Protein AF-A0A8T5H728-F1 (afdb_monomer_lite)

Secondary structure (DSSP, 8-state):
---------TT-EEEEEE-SSS-HHHHHHHHHHHH-BTTB--HHHHTT-EEEETTEEEE-GGGHHHHHHHHHHTT-EEEEE-EE--SS--EEEEEE--TTS-HHHHHHHHHHHHEETTEEPSS-GGGEEETTEEEEEGGGHHHHHHHHHHTT--EEEEEEEEP-

pLDDT: mean 90.15, std 12.8, range [28.64, 98.31]

Foldseek 3Di:
DPPPPPPALAQWKKKFKDPPPPDPVVVVVLVCQQQNDPPGGHLCVVQVWDCQDPRIITGHPVCVVVVVVSCVVSVIDIDIWDWHDDPDFFKKKKFKDPPPDDPVLVVVVCCQADNDDPGGHPDDPQQDSDPGIGIGTPVCVVVVCVVCVVSVIDMDMHGIHTDD

Sequence (164 aa):
MGGRLNKSIKNRQIYVYSSSHLTPTERVKFFYALKGRNGKPGILDTTQSVFFAKSVLSVLPAQFEEIEQFLKEWNCKFYIKKIKSSNKPTHALIRYSTTHMNSTERVKFVYAVHGRGSSEGFLRDKEILAKTALFVSIKKLAEIKKFFGSWNCELLIEEVEASE

Structure (mmCIF, N/CA/C/O backbone):
data_AF-A0A8T5H728-F1
#
_entry.id   AF-A0A8T5H728-F1
#
loop_
_atom_site.group_PDB
_atom_site.id
_atom_site.type_symbol
_atom_site.label_atom_id
_atom_site.label_alt_id
_atom_site.label_comp_id
_atom_site.label_asym_id
_atom_site.label_entity_id
_atom_site.label_seq_id
_atom_site.pdbx_PDB_ins_code
_atom_site.Cartn_x
_atom_site.Cartn_y
_atom_site.Cartn_z
_atom_site.occupancy
_atom_site.B_iso_or_equiv
_atom_site.auth_seq_id
_atom_site.auth_comp_id
_atom_site.auth_asym_id
_atom_site.auth_atom_id
_atom_site.pdbx_PDB_model_num
ATOM 1 N N . MET A 1 1 ? 8.422 -12.661 18.923 1.00 28.64 1 MET A N 1
ATOM 2 C CA . MET A 1 1 ? 7.365 -13.613 18.519 1.00 28.64 1 MET A CA 1
ATOM 3 C C . MET A 1 1 ? 6.537 -12.976 17.412 1.00 28.64 1 MET A C 1
ATOM 5 O O . MET A 1 1 ? 5.669 -12.157 17.677 1.00 28.64 1 MET A O 1
ATOM 9 N N . GLY A 1 2 ? 6.910 -13.238 16.158 1.00 31.72 2 GLY A N 1
ATOM 10 C CA . GLY A 1 2 ? 6.323 -12.618 14.970 1.00 31.72 2 GLY A CA 1
ATOM 11 C C . GLY A 1 2 ? 5.113 -13.393 14.469 1.00 31.72 2 GLY A C 1
ATOM 12 O O . GLY A 1 2 ? 5.172 -13.995 13.405 1.00 31.72 2 GLY A O 1
ATOM 13 N N . GLY A 1 3 ? 4.019 -13.376 15.227 1.00 32.75 3 GLY A N 1
ATOM 14 C CA . GLY A 1 3 ? 2.728 -13.872 14.759 1.00 32.75 3 GLY A CA 1
ATOM 15 C C . GLY A 1 3 ? 2.088 -12.870 13.802 1.00 32.75 3 GLY A C 1
ATOM 16 O O . GLY A 1 3 ? 1.099 -12.231 14.148 1.00 32.75 3 GLY A O 1
ATOM 17 N N . ARG A 1 4 ? 2.649 -12.677 12.601 1.00 39.84 4 ARG A N 1
ATOM 18 C CA . ARG A 1 4 ? 1.896 -12.016 11.528 1.00 39.84 4 ARG A CA 1
ATOM 19 C C . ARG A 1 4 ? 0.891 -13.032 11.019 1.00 39.84 4 ARG A C 1
ATOM 21 O O . ARG A 1 4 ? 1.190 -13.793 10.107 1.00 39.84 4 ARG A O 1
ATOM 28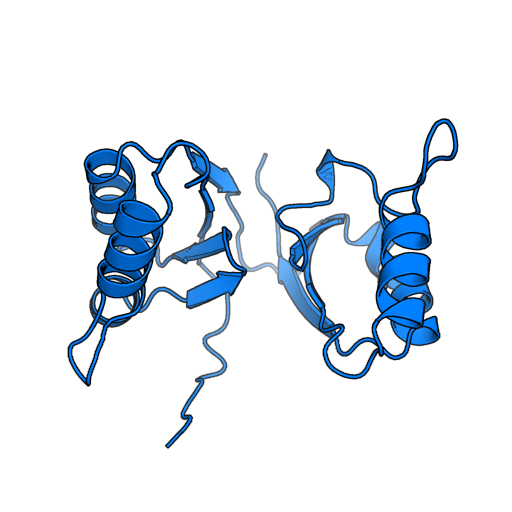 N N . LEU A 1 5 ? -0.279 -13.053 11.658 1.00 39.72 5 LEU A N 1
ATOM 29 C CA . LEU A 1 5 ? -1.450 -13.706 11.101 1.00 39.72 5 LEU A CA 1
ATOM 30 C C . LEU A 1 5 ? -1.523 -13.356 9.610 1.00 39.72 5 LEU A C 1
ATOM 32 O O . LEU A 1 5 ? -1.510 -12.173 9.252 1.00 39.72 5 LEU A O 1
ATOM 36 N N . ASN A 1 6 ? -1.656 -14.384 8.773 1.00 42.25 6 ASN A N 1
ATOM 37 C CA . ASN A 1 6 ? -2.317 -14.304 7.476 1.00 42.25 6 ASN A CA 1
ATOM 38 C C . ASN A 1 6 ? -3.757 -13.809 7.713 1.00 42.25 6 ASN A C 1
ATOM 40 O O . ASN A 1 6 ? -4.720 -14.569 7.641 1.00 42.25 6 ASN A O 1
ATOM 44 N N . LYS A 1 7 ? -3.919 -12.539 8.105 1.00 55.41 7 LYS A N 1
ATOM 45 C CA . LYS A 1 7 ? -5.221 -11.887 8.190 1.00 55.41 7 LYS A CA 1
ATOM 46 C C . LYS A 1 7 ? -5.638 -11.672 6.751 1.00 55.41 7 LYS A C 1
ATOM 48 O O . LYS A 1 7 ? -5.164 -10.744 6.102 1.00 55.41 7 LYS A O 1
ATOM 53 N N . SER A 1 8 ? -6.480 -12.581 6.273 1.00 59.84 8 SER A N 1
ATOM 54 C CA . SER A 1 8 ? -7.101 -12.476 4.964 1.00 59.84 8 SER A CA 1
ATOM 55 C C . SER A 1 8 ? -7.657 -11.064 4.775 1.00 59.84 8 SER A C 1
ATOM 57 O O . SER A 1 8 ? -8.304 -10.501 5.667 1.00 59.84 8 SER A O 1
ATOM 59 N N . ILE A 1 9 ? -7.375 -10.493 3.608 1.00 67.00 9 ILE A N 1
ATOM 60 C CA . ILE A 1 9 ? -7.856 -9.166 3.212 1.00 67.00 9 ILE A CA 1
ATOM 61 C C . ILE A 1 9 ? -9.335 -9.232 2.779 1.00 67.00 9 ILE A C 1
ATOM 63 O O . ILE A 1 9 ? -9.952 -8.215 2.463 1.00 67.00 9 ILE A O 1
ATOM 67 N N . LYS A 1 10 ? -9.931 -10.435 2.791 1.00 66.69 10 LYS A N 1
ATOM 68 C CA . LYS A 1 10 ? -11.345 -10.661 2.496 1.00 66.69 10 LYS A CA 1
ATOM 69 C C . LYS A 1 10 ? -12.220 -9.793 3.399 1.00 66.69 10 LYS A C 1
ATOM 71 O O . LYS A 1 10 ? -12.041 -9.752 4.614 1.00 66.69 10 LYS A O 1
ATOM 76 N N . ASN A 1 11 ? -13.180 -9.115 2.773 1.00 76.81 11 ASN A N 1
ATOM 77 C CA . ASN A 1 11 ? -14.144 -8.219 3.416 1.00 76.81 11 ASN A CA 1
ATOM 78 C C . ASN A 1 11 ? -13.512 -7.030 4.152 1.00 76.81 11 ASN A C 1
ATOM 80 O O . ASN A 1 11 ? -14.072 -6.554 5.133 1.00 76.81 11 ASN A O 1
ATOM 84 N N . ARG A 1 12 ? -12.362 -6.538 3.687 1.00 86.94 12 ARG A N 1
ATOM 85 C CA . ARG A 1 12 ? -11.738 -5.304 4.179 1.00 86.94 12 ARG A CA 1
ATOM 86 C C . ARG A 1 12 ? -11.768 -4.226 3.107 1.00 86.94 12 ARG A C 1
ATOM 88 O O . ARG A 1 12 ? -11.802 -4.547 1.930 1.00 86.94 12 ARG A O 1
ATOM 95 N N . GLN A 1 13 ? -11.699 -2.958 3.491 1.00 91.75 13 GLN A N 1
ATOM 96 C CA . GLN A 1 13 ? -11.442 -1.868 2.545 1.00 91.75 13 GLN A CA 1
ATOM 97 C C . GLN A 1 13 ? -9.981 -1.443 2.597 1.00 91.75 13 GLN A C 1
ATOM 99 O O . GLN A 1 13 ? -9.314 -1.587 3.626 1.00 91.75 13 GLN A O 1
ATOM 104 N N . ILE A 1 14 ? -9.484 -0.930 1.473 1.00 94.31 14 ILE A N 1
ATOM 105 C CA . ILE A 1 14 ? -8.109 -0.457 1.366 1.00 94.31 14 ILE A CA 1
ATOM 106 C C . ILE A 1 14 ? -8.098 1.060 1.484 1.00 94.31 14 ILE A C 1
ATOM 108 O O . ILE A 1 14 ? -8.618 1.763 0.620 1.00 94.31 14 ILE A O 1
ATOM 112 N N . TYR A 1 15 ? -7.479 1.552 2.549 1.00 96.25 15 TYR A N 1
ATOM 113 C CA . TYR A 1 15 ? -7.252 2.972 2.771 1.00 96.25 15 TYR A CA 1
ATOM 114 C C . TYR A 1 15 ? -5.864 3.328 2.270 1.00 96.25 15 TYR A C 1
ATOM 116 O O . TYR A 1 15 ? -4.875 2.717 2.685 1.00 96.25 15 TYR A O 1
ATOM 124 N N . VAL A 1 16 ? -5.785 4.334 1.407 1.00 96.56 16 VAL A N 1
ATOM 125 C CA . VAL A 1 16 ? -4.517 4.896 0.949 1.00 96.56 16 VAL A CA 1
ATOM 126 C C . VAL A 1 16 ? -4.407 6.309 1.484 1.00 96.56 16 VAL A C 1
ATOM 128 O O . VAL A 1 16 ? -5.220 7.163 1.141 1.00 96.56 16 VAL A O 1
ATOM 131 N N . TYR A 1 17 ? -3.417 6.548 2.339 1.00 97.44 17 TYR A N 1
ATOM 132 C CA . TYR A 1 17 ? -3.245 7.815 3.046 1.00 97.44 17 TYR A CA 1
ATOM 133 C C . TYR A 1 17 ? -1.897 8.468 2.736 1.00 97.44 17 TYR A C 1
ATOM 135 O O . TYR A 1 17 ? -0.917 7.795 2.422 1.00 97.44 17 TYR A O 1
ATOM 143 N N . SER A 1 18 ? -1.817 9.788 2.882 1.00 96.19 18 SER A N 1
ATOM 144 C CA . SER A 1 18 ? -0.560 10.530 2.818 1.00 96.19 18 SER A CA 1
ATOM 145 C C . SER A 1 18 ? -0.212 11.150 4.166 1.00 96.19 18 SER A C 1
ATOM 147 O O . SER A 1 18 ? -1.029 11.832 4.776 1.00 96.19 18 SER A O 1
ATOM 149 N N . SER A 1 19 ? 1.037 10.947 4.586 1.00 95.56 19 SER A N 1
ATOM 150 C CA . SER A 1 19 ? 1.680 11.626 5.719 1.00 95.56 19 SER A CA 1
ATOM 151 C C . SER A 1 19 ? 2.868 12.489 5.269 1.00 95.56 19 SER A C 1
ATOM 153 O O . SER A 1 19 ? 3.830 12.710 6.015 1.00 95.56 19 SER A O 1
ATOM 155 N N . SER A 1 20 ? 2.850 12.930 4.005 1.00 94.12 20 SER A N 1
ATOM 156 C CA . SER A 1 20 ? 3.914 13.749 3.417 1.00 94.12 20 SER A CA 1
ATOM 157 C C . SER A 1 20 ? 3.975 15.154 4.013 1.00 94.12 20 SER A C 1
ATOM 159 O O . SER A 1 20 ? 5.068 15.702 4.096 1.00 94.12 20 SER A O 1
ATOM 161 N N . HIS A 1 21 ? 2.836 15.702 4.454 1.00 96.31 21 HIS A N 1
ATOM 162 C CA . HIS A 1 21 ? 2.742 17.022 5.091 1.00 96.31 21 HIS A CA 1
ATOM 163 C C . HIS A 1 21 ? 3.322 17.049 6.507 1.00 96.31 21 HIS A C 1
ATOM 165 O O . HIS A 1 21 ? 3.749 18.103 6.958 1.00 96.31 21 HIS A O 1
ATOM 171 N N . LEU A 1 22 ? 3.366 15.903 7.195 1.00 96.75 22 LEU A N 1
ATOM 172 C CA . LEU A 1 22 ? 3.946 15.802 8.534 1.00 96.75 22 LEU A CA 1
ATOM 173 C C . LEU A 1 22 ? 5.462 16.017 8.492 1.00 96.75 22 LEU A C 1
ATOM 175 O O . LEU A 1 22 ? 6.161 15.428 7.655 1.00 96.75 22 LEU A O 1
ATOM 179 N N . THR A 1 23 ? 5.982 16.773 9.457 1.00 97.31 23 THR A N 1
ATOM 180 C CA . THR A 1 23 ? 7.427 16.905 9.691 1.00 97.31 23 THR A CA 1
ATOM 181 C C . THR A 1 23 ? 8.057 15.544 10.025 1.00 97.31 23 THR A C 1
ATOM 183 O O . THR A 1 23 ? 7.355 14.605 10.416 1.00 97.31 23 THR A O 1
ATOM 186 N N . PRO A 1 24 ? 9.392 15.382 9.918 1.00 97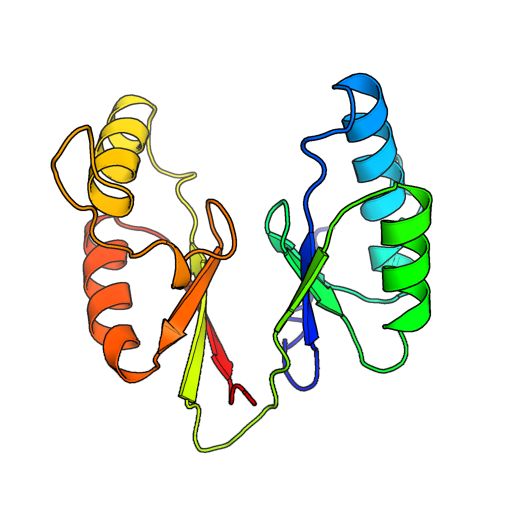.00 24 PRO A N 1
ATOM 187 C CA . PRO A 1 24 ? 10.052 14.126 10.280 1.00 97.00 24 PRO A CA 1
ATOM 188 C C . PRO A 1 24 ? 9.700 13.637 11.693 1.00 97.00 24 PRO A C 1
ATOM 190 O O . PRO A 1 24 ? 9.389 12.460 11.877 1.00 97.00 24 PRO A O 1
ATOM 193 N N . THR A 1 25 ? 9.673 14.545 12.671 1.00 97.19 25 THR A N 1
ATOM 194 C CA . THR A 1 25 ? 9.344 14.236 14.069 1.00 97.19 25 THR A CA 1
ATOM 195 C C . THR A 1 25 ? 7.881 13.829 14.238 1.00 97.19 25 THR A C 1
ATOM 197 O O . THR A 1 25 ? 7.592 12.828 14.896 1.00 97.19 25 THR A O 1
ATOM 200 N N . GLU A 1 26 ? 6.945 14.556 13.627 1.00 97.75 26 GLU A N 1
ATOM 201 C CA . GLU A 1 26 ? 5.520 14.202 13.666 1.00 97.75 26 GLU A CA 1
ATOM 202 C C . GLU A 1 26 ? 5.256 12.877 12.971 1.00 97.75 26 GLU A C 1
ATOM 204 O O . GLU A 1 26 ? 4.515 12.053 13.489 1.00 97.75 26 GLU A O 1
ATOM 209 N N . ARG A 1 27 ? 5.917 12.619 11.842 1.00 96.69 27 ARG A N 1
ATOM 210 C CA . ARG A 1 27 ? 5.784 11.359 11.116 1.00 96.69 27 ARG A CA 1
ATOM 211 C C . ARG A 1 27 ? 6.233 10.171 11.965 1.00 96.69 27 ARG A C 1
ATOM 213 O O . ARG A 1 27 ? 5.604 9.117 11.915 1.00 96.69 27 ARG A O 1
ATOM 220 N N . VAL A 1 28 ? 7.292 10.328 12.760 1.00 95.88 28 VAL A N 1
ATOM 221 C CA . VAL A 1 28 ? 7.711 9.307 13.732 1.00 95.88 28 VAL A CA 1
ATOM 222 C C . VAL A 1 28 ? 6.617 9.078 14.779 1.00 95.88 28 VAL A C 1
ATOM 224 O O . VAL A 1 28 ? 6.230 7.932 15.004 1.00 95.88 28 VAL A O 1
ATOM 227 N N . LYS A 1 29 ? 6.065 10.149 15.367 1.00 97.38 29 LYS A N 1
ATOM 228 C CA . LYS A 1 29 ? 4.964 10.052 16.342 1.00 97.38 29 LYS A CA 1
ATOM 229 C C . LYS A 1 29 ? 3.709 9.411 15.737 1.00 97.38 29 LYS A C 1
ATOM 231 O O . LYS A 1 29 ? 3.128 8.530 16.361 1.00 97.38 29 LYS A O 1
ATOM 236 N N . PHE A 1 30 ? 3.360 9.775 14.507 1.00 97.81 30 PHE A N 1
ATOM 237 C CA . PHE A 1 30 ? 2.267 9.185 13.741 1.00 97.81 30 PHE A CA 1
ATOM 238 C C . PHE A 1 30 ? 2.447 7.674 13.604 1.00 97.81 30 PHE A C 1
ATOM 240 O O . PHE A 1 30 ? 1.534 6.914 13.904 1.00 97.81 30 PHE A O 1
ATOM 247 N N . PHE A 1 31 ? 3.636 7.205 13.206 1.00 96.50 31 PHE A N 1
ATOM 248 C CA . PHE A 1 31 ? 3.873 5.766 13.069 1.00 96.50 31 PHE A CA 1
ATOM 249 C C . PHE A 1 31 ? 3.874 5.024 14.408 1.00 96.50 31 PHE A C 1
ATOM 251 O O . PHE A 1 31 ? 3.501 3.852 14.423 1.00 96.50 31 PHE A O 1
ATOM 258 N N . TYR A 1 32 ? 4.235 5.682 15.513 1.00 96.69 32 TYR A N 1
ATOM 259 C CA . TYR A 1 32 ? 4.066 5.117 16.854 1.00 96.69 32 TYR A CA 1
ATOM 260 C C . TYR A 1 32 ? 2.597 5.007 17.258 1.00 96.69 32 TYR A C 1
ATOM 262 O O . TYR A 1 32 ? 2.207 3.975 17.787 1.00 96.69 32 TYR A O 1
ATOM 270 N N . ALA A 1 33 ? 1.777 6.019 16.977 1.00 97.38 33 ALA A N 1
ATOM 271 C CA . ALA A 1 33 ? 0.339 5.950 17.232 1.00 97.38 33 ALA A CA 1
ATOM 272 C C . ALA A 1 33 ? -0.347 4.909 16.325 1.00 97.38 33 ALA A C 1
ATOM 274 O O . ALA A 1 33 ? -1.226 4.171 16.761 1.00 97.38 33 ALA A O 1
ATOM 275 N N . LEU A 1 34 ? 0.117 4.788 15.078 1.00 97.19 34 LEU A N 1
ATOM 276 C CA . LEU A 1 34 ? -0.417 3.848 14.101 1.00 97.19 34 LEU A CA 1
ATOM 277 C C . LEU A 1 34 ? -0.100 2.388 14.468 1.00 97.19 34 LEU A C 1
ATOM 279 O O . LEU A 1 34 ? -0.990 1.546 14.503 1.00 97.19 34 LEU A O 1
ATOM 283 N N . LYS A 1 35 ? 1.180 2.074 14.706 1.00 95.69 35 LYS A N 1
ATOM 284 C CA . LYS A 1 35 ? 1.680 0.691 14.848 1.00 95.69 35 LYS A CA 1
ATOM 285 C C . LYS A 1 35 ? 1.985 0.266 16.281 1.00 95.69 35 LYS A C 1
ATOM 287 O O . LYS A 1 35 ? 2.395 -0.870 16.487 1.00 95.69 35 LYS A O 1
ATOM 292 N N . GLY A 1 36 ? 1.897 1.189 17.227 1.00 94.44 36 GLY A N 1
ATOM 293 C CA . GLY A 1 36 ? 2.370 0.978 18.583 1.00 94.44 36 GLY A CA 1
ATOM 294 C C . GLY A 1 36 ? 3.864 1.257 18.742 1.00 94.44 36 GLY A C 1
ATOM 295 O O . GLY A 1 36 ? 4.619 1.468 17.783 1.00 94.44 36 GLY A O 1
ATOM 296 N N . ARG A 1 37 ? 4.305 1.278 20.001 1.00 94.62 37 ARG A N 1
ATOM 297 C CA . ARG A 1 37 ? 5.707 1.484 20.392 1.00 94.62 37 ARG A CA 1
ATOM 298 C C . ARG A 1 37 ? 5.974 0.831 21.742 1.00 94.62 37 ARG A C 1
ATOM 300 O O . ARG A 1 37 ? 5.187 0.992 22.668 1.00 94.62 37 ARG A O 1
ATOM 307 N N . ASN A 1 38 ? 7.126 0.171 21.880 1.00 90.44 38 ASN A N 1
ATOM 308 C CA . ASN A 1 38 ? 7.604 -0.396 23.150 1.00 90.44 38 ASN A CA 1
ATOM 309 C C . ASN A 1 38 ? 6.555 -1.294 23.841 1.00 90.44 38 ASN A C 1
ATOM 311 O O . ASN A 1 38 ? 6.293 -1.144 25.029 1.00 90.44 38 ASN A O 1
ATOM 315 N N . GLY A 1 39 ? 5.906 -2.178 23.076 1.00 87.31 39 GLY A N 1
ATOM 316 C CA . GLY A 1 39 ? 4.880 -3.092 23.591 1.00 87.31 39 GLY A CA 1
ATOM 317 C C . GLY A 1 39 ? 3.504 -2.463 23.834 1.00 87.31 39 GLY A C 1
ATOM 318 O O . GLY A 1 39 ? 2.565 -3.193 24.128 1.00 87.31 39 GLY A O 1
ATOM 319 N N . LYS A 1 40 ? 3.350 -1.140 23.676 1.00 92.75 40 LYS A N 1
ATOM 320 C CA . LYS A 1 40 ? 2.034 -0.492 23.695 1.00 92.75 40 LYS A CA 1
ATOM 321 C C . LYS A 1 40 ? 1.354 -0.644 22.330 1.00 92.75 40 LYS A C 1
ATOM 323 O O . LYS A 1 40 ? 2.029 -0.376 21.329 1.00 92.75 40 LYS A O 1
ATOM 328 N N . PRO A 1 41 ? 0.066 -1.036 22.287 1.00 94.00 41 PRO A N 1
ATOM 329 C CA . PRO A 1 41 ? -0.665 -1.204 21.037 1.00 94.00 41 PRO A CA 1
ATOM 330 C C . PRO A 1 41 ? -0.838 0.136 20.320 1.00 94.00 41 PRO A C 1
ATOM 332 O O . PRO A 1 41 ? -0.971 1.182 20.959 1.00 94.00 41 PRO A O 1
ATOM 335 N N . GLY A 1 42 ? -0.817 0.100 18.990 1.00 96.00 42 GLY A N 1
ATOM 336 C CA . GLY A 1 42 ? -1.272 1.212 18.154 1.00 96.00 42 GLY A CA 1
ATOM 337 C C . GLY A 1 42 ? -2.717 1.025 17.711 1.00 96.00 42 GLY A C 1
ATOM 338 O O . GLY A 1 42 ? -3.319 -0.022 17.955 1.00 96.00 42 GLY A O 1
ATOM 339 N N . ILE A 1 43 ? -3.251 1.998 16.973 1.00 97.06 43 ILE A N 1
ATOM 340 C CA . ILE A 1 43 ? -4.620 1.900 16.447 1.00 97.06 43 ILE A CA 1
ATOM 341 C C . ILE A 1 43 ? -4.819 0.690 15.523 1.00 97.06 43 ILE A C 1
ATOM 343 O O . ILE A 1 43 ? -5.907 0.130 15.433 1.00 97.06 43 ILE A O 1
ATOM 347 N N . LEU A 1 44 ? -3.771 0.231 14.830 1.00 95.38 44 LEU A N 1
ATOM 348 C CA . LEU A 1 44 ? -3.882 -0.969 13.998 1.00 95.38 44 LEU A CA 1
ATOM 349 C C . LEU A 1 44 ? -4.089 -2.240 14.827 1.00 95.38 44 LEU A C 1
ATOM 351 O O . LEU A 1 44 ? -4.738 -3.171 14.352 1.00 95.38 44 LEU A O 1
ATOM 355 N N . ASP A 1 45 ? -3.572 -2.274 16.055 1.00 92.94 45 ASP A N 1
ATOM 356 C CA . ASP A 1 45 ? -3.783 -3.396 16.962 1.00 92.94 45 ASP A CA 1
ATOM 357 C C . ASP A 1 45 ? -5.205 -3.361 17.535 1.00 92.94 45 ASP A C 1
ATOM 359 O O . ASP A 1 45 ? -5.887 -4.387 17.502 1.00 92.94 45 ASP A O 1
ATOM 363 N N . THR A 1 46 ? -5.680 -2.187 17.977 1.00 93.12 46 THR A N 1
ATOM 364 C CA . THR A 1 46 ? -7.029 -2.012 18.555 1.00 93.12 46 THR A CA 1
ATOM 365 C C . THR A 1 46 ? -8.128 -2.304 17.535 1.00 93.12 46 THR A C 1
ATOM 367 O O . THR A 1 46 ? -9.041 -3.078 17.810 1.00 93.12 46 THR A O 1
ATOM 370 N N . THR A 1 47 ? -7.977 -1.793 16.314 1.00 94.06 47 THR A N 1
ATOM 371 C CA . THR A 1 47 ? -8.934 -1.991 15.210 1.00 94.06 47 THR A CA 1
ATOM 372 C C . THR A 1 47 ? -8.729 -3.307 14.453 1.00 94.06 47 THR A C 1
ATOM 374 O O . THR A 1 47 ? -9.425 -3.602 13.480 1.00 94.06 47 THR A O 1
ATOM 377 N N . GLN A 1 48 ? -7.722 -4.105 14.824 1.00 92.38 48 GLN A N 1
ATOM 378 C CA . GLN A 1 48 ? -7.307 -5.305 14.088 1.00 92.38 48 GLN A CA 1
ATOM 379 C C . GLN A 1 48 ? -7.055 -5.064 12.582 1.00 92.38 48 GLN A C 1
ATOM 381 O O . GLN A 1 48 ? -7.188 -5.984 11.754 1.00 92.38 48 GLN A O 1
ATOM 386 N N . SER A 1 49 ? -6.690 -3.837 12.220 1.00 93.00 49 SER A N 1
ATOM 387 C CA . SER A 1 49 ? -6.366 -3.418 10.860 1.00 93.00 49 SER A CA 1
ATOM 388 C C . SER A 1 49 ? -4.972 -3.894 10.455 1.00 93.00 49 SER A C 1
ATOM 390 O O . SER A 1 49 ? -4.085 -4.109 11.279 1.00 93.00 49 SER A O 1
ATOM 392 N N . VAL A 1 50 ? -4.760 -4.095 9.157 1.00 91.38 50 VAL A N 1
ATOM 393 C CA . VAL A 1 50 ? -3.493 -4.614 8.629 1.00 91.38 50 VAL A CA 1
ATOM 394 C C . VAL A 1 50 ? -2.690 -3.482 8.006 1.00 91.38 50 VAL A C 1
ATOM 396 O O . VAL A 1 50 ? -3.158 -2.788 7.103 1.00 91.38 50 VAL A O 1
ATOM 399 N N . PHE A 1 51 ? -1.440 -3.337 8.449 1.00 92.62 51 PHE A N 1
ATOM 400 C CA . PHE A 1 51 ? -0.457 -2.482 7.791 1.00 92.62 51 PHE A CA 1
ATOM 401 C C . PHE A 1 51 ? 0.032 -3.144 6.495 1.00 92.62 51 PHE A C 1
ATOM 403 O O . PHE A 1 51 ? 0.999 -3.912 6.505 1.00 92.62 51 PHE A O 1
ATOM 410 N N . PHE A 1 52 ? -0.653 -2.878 5.383 1.00 91.19 52 PHE A N 1
ATOM 411 C CA . PHE A 1 52 ? -0.360 -3.518 4.101 1.00 91.19 52 PHE A CA 1
ATOM 412 C C . PHE A 1 52 ? 0.943 -2.980 3.493 1.00 91.19 52 PHE A C 1
ATOM 414 O O . PHE A 1 52 ? 1.847 -3.747 3.153 1.00 91.19 52 PHE A O 1
ATOM 421 N N . ALA A 1 53 ? 1.081 -1.654 3.435 1.00 92.06 53 ALA A N 1
ATOM 422 C CA . ALA A 1 53 ? 2.300 -0.957 3.030 1.00 92.06 53 ALA A CA 1
ATOM 423 C C . ALA A 1 53 ? 2.409 0.407 3.727 1.00 92.06 53 ALA A C 1
ATOM 425 O O . ALA A 1 53 ? 1.528 0.794 4.489 1.00 92.06 53 ALA A O 1
ATOM 426 N N . LYS A 1 54 ? 3.498 1.152 3.472 1.00 91.06 54 LYS A N 1
ATOM 427 C CA . LYS A 1 54 ? 3.823 2.390 4.209 1.00 91.06 54 LYS A CA 1
ATOM 428 C C . LYS A 1 54 ? 2.676 3.408 4.289 1.00 91.06 54 LYS A C 1
ATOM 430 O O . LYS A 1 54 ? 2.601 4.115 5.285 1.00 91.06 54 LYS A O 1
ATOM 435 N N . SER A 1 55 ? 1.854 3.481 3.250 1.00 94.88 55 SER A N 1
ATOM 436 C CA . SER A 1 55 ? 0.720 4.396 3.083 1.00 94.88 55 SER A CA 1
ATOM 437 C C . SER A 1 55 ? -0.589 3.656 2.792 1.00 94.88 55 SER A C 1
ATOM 439 O O . SER A 1 55 ? -1.533 4.260 2.296 1.00 94.88 55 SER A O 1
ATOM 441 N N . VAL A 1 56 ? -0.640 2.342 3.038 1.00 96.00 56 VAL A N 1
ATOM 442 C CA . VAL A 1 56 ? -1.779 1.493 2.666 1.00 96.00 56 VAL A CA 1
ATOM 443 C C . VAL A 1 56 ? -2.198 0.653 3.860 1.00 96.00 56 VAL A C 1
ATOM 445 O O . VAL A 1 56 ? -1.406 -0.147 4.369 1.00 96.00 56 VAL A O 1
ATOM 448 N N . LEU A 1 57 ? -3.445 0.820 4.285 1.00 95.69 57 LEU A N 1
ATOM 449 C CA . LEU A 1 57 ? -4.065 0.061 5.365 1.00 95.69 57 LEU A CA 1
ATOM 450 C C . LEU A 1 57 ? -5.170 -0.823 4.800 1.00 95.69 57 LEU A C 1
ATOM 452 O O . LEU A 1 57 ? -5.852 -0.443 3.852 1.00 95.69 57 LEU A O 1
ATOM 456 N N . SER A 1 58 ? -5.366 -1.985 5.412 1.00 93.31 58 SER A N 1
ATOM 457 C CA . SER A 1 58 ? -6.523 -2.832 5.155 1.00 93.31 58 SER A CA 1
ATOM 458 C C . SER A 1 58 ? -7.379 -2.948 6.412 1.00 93.31 58 SER A C 1
ATOM 460 O O . SER A 1 58 ? -6.956 -3.507 7.431 1.00 93.31 58 SER A O 1
ATOM 462 N N . VAL A 1 59 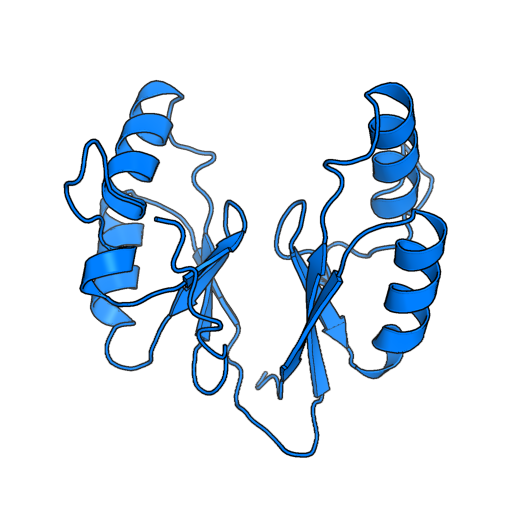? -8.585 -2.397 6.330 1.00 93.69 59 VAL A N 1
ATOM 463 C CA . VAL A 1 59 ? -9.430 -2.066 7.481 1.00 93.69 59 VAL A CA 1
ATOM 464 C C . VAL A 1 59 ? -10.709 -2.894 7.448 1.00 93.69 59 VAL A C 1
ATOM 466 O O . VAL A 1 59 ? -11.276 -3.121 6.379 1.00 93.69 59 VAL A O 1
ATOM 469 N N . LEU A 1 60 ? -11.154 -3.368 8.611 1.00 91.38 60 LEU A N 1
ATOM 470 C CA . LEU A 1 60 ? -12.432 -4.070 8.747 1.00 91.38 60 LEU A CA 1
ATOM 471 C C . LEU A 1 60 ? -13.613 -3.086 8.687 1.00 91.38 60 LEU A C 1
ATOM 473 O O . LEU A 1 60 ? -13.490 -1.988 9.221 1.00 91.38 60 LEU A O 1
ATOM 477 N N . PRO A 1 61 ? -14.781 -3.488 8.151 1.00 90.56 61 PRO A N 1
ATOM 478 C CA . PRO A 1 61 ? -15.964 -2.634 8.083 1.00 90.56 61 PRO A CA 1
ATOM 479 C C . PRO A 1 61 ? -16.406 -2.020 9.400 1.00 90.56 61 PRO A C 1
ATOM 481 O O . PRO A 1 61 ? -16.724 -0.839 9.446 1.00 90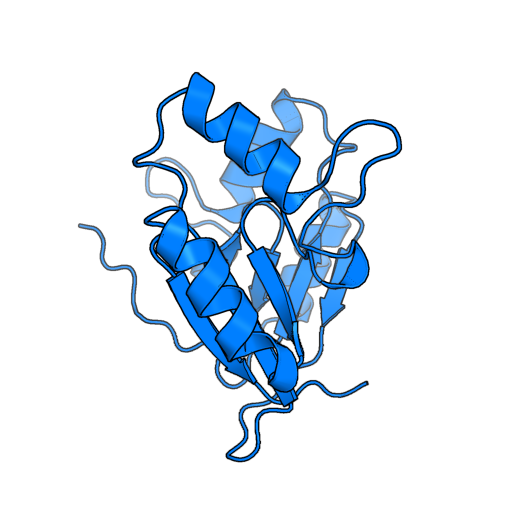.56 61 PRO A O 1
ATOM 484 N N . ALA A 1 62 ? -16.335 -2.791 10.482 1.00 92.00 62 ALA A N 1
ATOM 485 C CA . ALA A 1 62 ? -16.677 -2.316 11.819 1.00 92.00 62 ALA A CA 1
ATOM 486 C C . ALA A 1 62 ? -15.732 -1.222 12.358 1.00 92.00 62 ALA A C 1
ATOM 488 O O . ALA A 1 62 ? -15.982 -0.688 13.426 1.00 92.00 62 ALA A O 1
ATOM 489 N N . GLN A 1 63 ? -14.629 -0.934 11.661 1.00 95.56 63 GLN A N 1
ATOM 490 C CA . GLN A 1 63 ? -13.514 -0.118 12.149 1.00 95.56 63 GLN A CA 1
ATOM 491 C C . GLN A 1 63 ? -13.206 1.070 11.226 1.00 95.56 63 GLN A C 1
ATOM 493 O O . GLN A 1 63 ? -12.198 1.754 11.402 1.00 95.56 63 GLN A O 1
ATOM 498 N N . PHE A 1 64 ? -14.046 1.307 10.211 1.00 94.25 64 PHE A N 1
ATOM 499 C CA . PHE A 1 64 ? -13.864 2.408 9.264 1.00 94.25 64 PHE A CA 1
ATOM 500 C C . PHE A 1 64 ? -13.871 3.764 9.960 1.00 94.25 64 PHE A C 1
ATOM 502 O O . PHE A 1 64 ? -12.964 4.559 9.735 1.00 94.25 64 PHE A O 1
ATOM 509 N N . GLU A 1 65 ? -14.840 3.999 10.843 1.00 96.19 65 GLU A N 1
ATOM 510 C CA . GLU A 1 65 ? -14.976 5.270 11.554 1.00 96.19 65 GLU A CA 1
ATOM 511 C C . GLU A 1 65 ? -13.742 5.583 12.409 1.00 96.19 65 GLU A C 1
ATOM 513 O O . GLU A 1 65 ? -13.177 6.668 12.288 1.00 96.19 65 GLU A O 1
ATOM 518 N N . GLU A 1 66 ? -13.255 4.609 13.183 1.00 97.44 66 GLU A N 1
ATOM 519 C CA . GLU A 1 66 ? -12.092 4.790 14.059 1.00 97.44 66 GLU A CA 1
ATOM 520 C C . GLU A 1 66 ? -10.813 5.097 13.256 1.00 97.44 66 GLU A C 1
ATOM 522 O O . GLU A 1 66 ? -10.071 6.027 13.580 1.00 97.44 66 GLU A O 1
ATOM 527 N N . ILE A 1 67 ? -10.571 4.378 12.150 1.00 97.75 67 ILE A N 1
ATOM 528 C CA . ILE A 1 67 ? -9.418 4.649 11.276 1.00 97.75 67 ILE A CA 1
ATOM 529 C C . ILE A 1 67 ? -9.548 6.001 10.572 1.00 97.75 67 ILE A C 1
ATOM 531 O O . ILE A 1 67 ? -8.557 6.722 10.436 1.00 97.75 67 ILE A O 1
ATOM 535 N N . GLU A 1 68 ? -10.742 6.362 10.111 1.00 97.69 68 GLU A N 1
ATOM 536 C CA . GLU A 1 68 ? -10.964 7.656 9.477 1.00 97.69 68 GLU A CA 1
ATOM 537 C C . GLU A 1 68 ? -10.755 8.809 10.442 1.00 97.69 68 GLU A C 1
ATOM 539 O O . GLU A 1 68 ? -10.105 9.788 10.074 1.00 97.69 68 GLU A O 1
ATOM 544 N N . GLN A 1 69 ? -11.283 8.697 11.659 1.00 98.06 69 GLN A N 1
ATOM 545 C CA . GLN A 1 69 ? -11.090 9.694 12.697 1.00 98.06 69 GLN A CA 1
ATOM 546 C C . GLN A 1 69 ? -9.602 9.858 13.003 1.00 98.06 69 GLN A C 1
ATOM 548 O O . GLN A 1 69 ? -9.096 10.975 12.946 1.00 98.06 69 GLN A O 1
ATOM 553 N N . PHE A 1 70 ? -8.872 8.759 13.191 1.00 98.31 70 PHE A N 1
ATOM 554 C CA . PHE A 1 70 ? -7.425 8.805 13.382 1.00 98.31 70 PHE A CA 1
ATOM 555 C C . PHE A 1 70 ? -6.700 9.505 12.230 1.00 98.31 70 PHE A C 1
ATOM 557 O O . PHE A 1 70 ? -5.877 10.390 12.450 1.00 98.31 70 PHE A O 1
ATOM 564 N N . LEU A 1 71 ? -6.996 9.156 10.975 1.00 98.12 71 LEU A N 1
ATOM 565 C CA . LEU A 1 71 ? -6.351 9.810 9.834 1.00 98.12 71 LEU A CA 1
ATOM 566 C C . LEU A 1 71 ? -6.689 11.310 9.774 1.00 98.12 71 LEU A C 1
A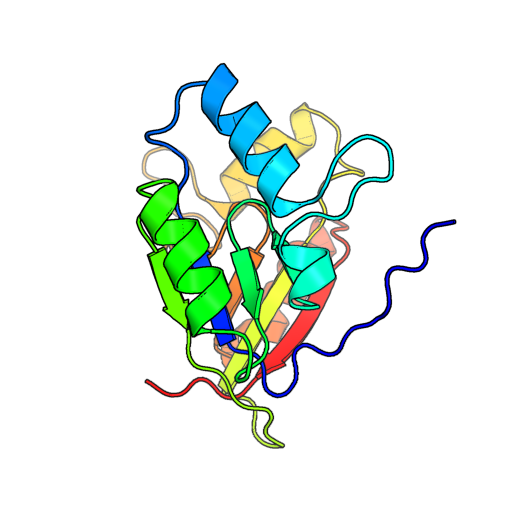TOM 568 O O . LEU A 1 71 ? -5.801 12.108 9.465 1.00 98.12 71 LEU A O 1
ATOM 572 N N . LYS A 1 72 ? -7.928 11.696 10.110 1.00 97.94 72 LYS A N 1
ATOM 573 C CA . LYS A 1 72 ? -8.380 13.096 10.178 1.00 97.94 72 LYS A CA 1
ATOM 574 C C . LYS A 1 72 ? -7.688 13.872 11.301 1.00 97.94 72 LYS A C 1
ATOM 576 O O . LYS A 1 72 ? -7.218 14.972 11.043 1.00 97.94 72 LYS A O 1
ATOM 581 N N . GLU A 1 73 ? -7.541 13.299 12.494 1.00 97.94 73 GLU A N 1
ATOM 582 C CA . GLU A 1 73 ? -6.832 13.917 13.630 1.00 97.94 73 GLU A CA 1
ATOM 583 C C . GLU A 1 73 ? -5.373 14.255 13.289 1.00 97.94 73 GLU A C 1
ATOM 585 O O . GLU A 1 73 ? -4.850 15.297 13.679 1.00 97.94 73 GLU A O 1
ATOM 590 N N . TRP A 1 74 ? -4.723 13.408 12.487 1.00 97.94 74 TRP A N 1
ATOM 591 C CA . TRP A 1 74 ? -3.370 13.648 11.976 1.00 97.94 74 TRP A CA 1
ATOM 592 C C . TRP A 1 74 ? -3.329 14.503 10.698 1.00 97.94 74 TRP A C 1
ATOM 594 O O . TRP A 1 74 ? -2.269 14.643 10.075 1.00 97.94 74 TRP A O 1
ATOM 604 N N . ASN A 1 75 ? -4.465 15.062 10.273 1.00 97.44 75 ASN A N 1
ATOM 605 C CA . ASN A 1 75 ? -4.636 15.817 9.030 1.00 97.44 75 ASN A CA 1
ATOM 606 C C . ASN A 1 75 ? -4.138 15.066 7.779 1.00 97.44 75 ASN A C 1
ATOM 608 O O . ASN A 1 75 ? -3.690 15.671 6.804 1.00 97.44 75 ASN A O 1
ATOM 612 N N . CYS A 1 76 ? -4.176 13.732 7.795 1.00 97.50 76 CYS A N 1
ATOM 613 C CA . CYS A 1 76 ? -3.780 12.917 6.654 1.00 97.50 76 CYS A CA 1
ATOM 614 C C . CYS A 1 76 ? -4.873 12.958 5.586 1.00 97.50 76 CYS A C 1
ATOM 616 O O . CYS A 1 76 ? -6.022 12.606 5.838 1.00 97.50 76 CYS A O 1
ATOM 618 N N . LYS A 1 77 ? -4.501 13.311 4.352 1.00 96.56 77 LYS A N 1
ATOM 619 C CA . LYS A 1 77 ? -5.373 13.092 3.191 1.00 96.56 77 LYS A CA 1
ATOM 620 C C . LYS A 1 77 ? -5.429 11.598 2.893 1.00 96.56 77 LYS A C 1
ATOM 622 O O . LYS A 1 77 ? -4.381 10.949 2.880 1.00 96.56 77 LYS A O 1
ATOM 627 N N . PHE A 1 78 ? -6.612 11.063 2.612 1.00 97.06 78 PHE A N 1
ATOM 628 C CA . PHE A 1 78 ? -6.771 9.663 2.232 1.00 97.06 78 PHE A CA 1
ATOM 629 C C . PHE A 1 78 ? -7.898 9.459 1.220 1.00 97.06 78 PHE A C 1
ATOM 631 O O . PHE A 1 78 ? -8.793 10.290 1.089 1.00 97.06 78 PHE A O 1
ATOM 638 N N . TYR A 1 79 ? -7.839 8.335 0.512 1.00 95.44 79 TYR A N 1
ATOM 639 C CA . TYR A 1 79 ? -8.933 7.812 -0.299 1.00 95.44 79 TYR A CA 1
ATOM 640 C C . TYR A 1 79 ? -9.125 6.320 -0.020 1.00 95.44 79 TYR A C 1
ATOM 642 O O . TYR A 1 79 ? -8.237 5.647 0.514 1.00 95.44 79 TYR A O 1
ATOM 650 N N . ILE A 1 80 ? -10.292 5.802 -0.397 1.00 94.38 80 ILE A N 1
ATOM 651 C CA . ILE A 1 80 ? -10.709 4.432 -0.104 1.00 94.38 80 ILE A CA 1
ATOM 652 C C . ILE A 1 80 ? -10.889 3.671 -1.417 1.00 94.38 80 ILE A C 1
ATOM 654 O O . ILE A 1 80 ? -11.565 4.140 -2.331 1.00 94.38 80 ILE A O 1
ATOM 658 N N . LYS A 1 81 ? -10.310 2.472 -1.508 1.00 91.75 81 LYS A N 1
ATOM 659 C CA . LYS A 1 81 ? -10.645 1.479 -2.533 1.00 91.75 81 LYS A CA 1
ATOM 660 C C . LYS A 1 81 ? -11.590 0.454 -1.917 1.00 91.75 81 LYS A C 1
ATOM 662 O O . LYS A 1 81 ? -11.195 -0.347 -1.062 1.00 91.75 81 LYS A O 1
ATOM 667 N N . LYS A 1 82 ? -12.848 0.503 -2.355 1.00 88.94 82 LYS A N 1
ATOM 668 C CA . LYS A 1 82 ? -13.878 -0.459 -1.968 1.00 88.94 82 LYS A CA 1
ATOM 669 C C . LYS A 1 82 ? -13.629 -1.770 -2.706 1.00 88.94 82 LYS A C 1
ATOM 671 O O . LYS A 1 82 ? -13.651 -1.815 -3.935 1.00 88.94 82 LYS A O 1
ATOM 676 N N . ILE A 1 83 ? -13.367 -2.822 -1.942 1.00 88.31 83 ILE A N 1
ATOM 677 C CA . ILE A 1 83 ? -13.141 -4.167 -2.463 1.00 88.31 83 ILE A CA 1
ATOM 678 C C . ILE A 1 83 ? -14.065 -5.156 -1.748 1.00 88.31 83 ILE A C 1
ATOM 680 O O . ILE A 1 83 ? -14.461 -4.939 -0.600 1.00 88.31 83 ILE A O 1
ATOM 684 N N . LYS A 1 84 ? -14.406 -6.245 -2.429 1.00 82.50 84 LYS A N 1
ATOM 685 C CA . LYS A 1 84 ? -15.194 -7.364 -1.911 1.00 82.50 84 LYS A CA 1
ATOM 686 C C . LYS A 1 84 ? -14.484 -8.677 -2.230 1.00 82.50 84 LYS A C 1
ATOM 688 O O . LYS A 1 84 ? -13.767 -8.786 -3.226 1.00 82.50 84 LYS A O 1
ATOM 693 N N . SER A 1 85 ? -14.681 -9.683 -1.379 1.00 74.94 85 SER A N 1
ATOM 694 C CA . SER A 1 85 ? -14.295 -11.049 -1.736 1.00 74.94 85 SER A CA 1
ATOM 695 C C . SER A 1 85 ? -15.271 -11.562 -2.787 1.00 74.94 85 SER A C 1
ATOM 697 O O . SER A 1 85 ? -16.480 -11.439 -2.608 1.00 74.94 85 SER A O 1
ATOM 699 N N . SER A 1 86 ? -14.752 -12.165 -3.850 1.00 77.94 86 SER A N 1
ATOM 700 C CA . SER A 1 86 ? -15.572 -12.721 -4.921 1.00 77.94 86 SER A CA 1
ATOM 701 C C . SER A 1 86 ? -14.898 -13.923 -5.548 1.00 77.94 86 SER A C 1
ATOM 703 O O . SER A 1 86 ? -13.673 -14.000 -5.594 1.00 77.94 86 SER A O 1
ATOM 705 N N . ASN A 1 87 ? -15.711 -14.832 -6.079 1.00 80.38 87 ASN A N 1
ATOM 706 C CA . ASN A 1 87 ? -15.233 -15.950 -6.891 1.00 80.38 87 ASN A CA 1
ATOM 707 C C . ASN A 1 87 ? -14.876 -15.506 -8.323 1.00 80.38 87 ASN A C 1
ATOM 709 O O . ASN A 1 87 ? -14.371 -16.305 -9.106 1.00 80.38 87 ASN A O 1
ATOM 713 N N . LYS A 1 88 ? -15.153 -14.243 -8.677 1.00 88.25 88 LYS A N 1
ATOM 714 C CA . LYS A 1 88 ? -14.811 -13.624 -9.962 1.00 88.25 88 LYS A CA 1
ATOM 715 C C . LYS A 1 88 ? -14.005 -12.343 -9.711 1.00 88.25 88 LYS A C 1
ATOM 717 O O . LYS A 1 88 ? -14.554 -11.247 -9.818 1.00 88.25 88 LYS A O 1
ATOM 722 N N . PRO A 1 89 ? -12.725 -12.453 -9.324 1.00 90.81 89 PRO A N 1
ATOM 723 C CA . PRO A 1 89 ? -11.911 -11.284 -9.025 1.00 90.81 89 PRO A CA 1
ATOM 724 C C . PRO A 1 89 ? -11.739 -10.407 -10.267 1.00 90.81 89 PRO A C 1
ATOM 726 O O . PRO A 1 89 ? -11.518 -10.900 -11.373 1.00 90.81 89 PRO A O 1
ATOM 729 N N . THR A 1 90 ? -11.819 -9.092 -10.082 1.00 93.69 90 THR A N 1
ATOM 730 C CA . THR A 1 90 ? -11.599 -8.108 -11.156 1.00 93.69 90 THR A CA 1
ATOM 731 C C . THR A 1 90 ? -10.224 -7.459 -11.051 1.00 93.69 90 THR A C 1
ATOM 733 O O . THR A 1 90 ? -9.682 -6.988 -12.056 1.00 93.69 90 THR A O 1
ATOM 736 N N . HIS A 1 91 ? -9.641 -7.465 -9.851 1.00 94.31 91 HIS A N 1
ATOM 737 C CA . HIS A 1 91 ? -8.367 -6.838 -9.530 1.00 94.31 91 HIS A CA 1
ATOM 738 C C . HIS A 1 91 ? -7.515 -7.728 -8.621 1.00 94.31 91 HIS A C 1
ATOM 740 O O . HIS A 1 91 ? -8.009 -8.638 -7.960 1.00 94.31 91 HIS A O 1
ATOM 746 N N . ALA A 1 92 ? -6.221 -7.435 -8.571 1.00 93.62 92 ALA A N 1
ATOM 747 C CA . ALA A 1 92 ? -5.295 -7.999 -7.607 1.00 93.62 92 ALA A CA 1
ATOM 748 C C . ALA A 1 92 ? -4.651 -6.873 -6.795 1.00 93.62 92 ALA A C 1
ATOM 750 O O . ALA A 1 92 ? -4.119 -5.906 -7.352 1.00 93.62 92 ALA A O 1
ATOM 751 N N . LEU A 1 93 ? -4.684 -7.024 -5.474 1.00 93.50 93 LEU A N 1
ATOM 752 C CA . LEU A 1 93 ? -3.883 -6.245 -4.548 1.00 93.50 93 LEU A CA 1
ATOM 753 C C . LEU A 1 93 ? -2.555 -6.979 -4.350 1.00 93.50 93 LEU A C 1
ATOM 755 O O . LEU A 1 93 ? -2.531 -8.134 -3.927 1.00 93.50 93 LEU A O 1
ATOM 759 N N . ILE A 1 94 ? -1.449 -6.321 -4.681 1.00 94.69 94 ILE A N 1
ATOM 760 C CA . ILE A 1 94 ? -0.134 -6.966 -4.719 1.00 94.69 94 ILE A CA 1
ATOM 761 C C . ILE A 1 94 ? 0.822 -6.201 -3.824 1.00 94.69 94 ILE A C 1
ATOM 763 O O . ILE A 1 94 ? 0.947 -4.985 -3.942 1.00 94.69 94 ILE A O 1
ATOM 767 N N . ARG A 1 95 ? 1.536 -6.913 -2.955 1.00 94.56 95 ARG A N 1
ATOM 768 C CA . ARG A 1 95 ? 2.700 -6.390 -2.241 1.00 94.56 95 ARG A CA 1
ATOM 769 C C . ARG A 1 95 ? 3.940 -7.128 -2.704 1.00 94.56 95 ARG A C 1
ATOM 771 O O . ARG A 1 95 ? 3.926 -8.352 -2.768 1.00 94.56 95 ARG A O 1
ATOM 778 N N . TYR A 1 96 ? 5.015 -6.396 -2.960 1.00 94.38 96 TYR A N 1
ATOM 779 C CA . TYR A 1 96 ? 6.295 -6.987 -3.338 1.00 94.38 96 TYR A CA 1
ATOM 780 C C . TYR A 1 96 ? 7.424 -6.556 -2.404 1.00 94.38 96 TYR A C 1
ATOM 782 O O . TYR A 1 96 ? 7.361 -5.487 -1.789 1.00 94.38 96 TYR A O 1
ATOM 790 N N . SER A 1 97 ? 8.458 -7.391 -2.303 1.00 92.19 97 SER A N 1
ATOM 791 C CA . SER A 1 97 ? 9.684 -7.082 -1.564 1.00 92.19 97 SER A CA 1
ATOM 792 C C . SER A 1 97 ? 10.870 -6.858 -2.499 1.00 92.19 97 SER A C 1
ATOM 794 O O . SER A 1 97 ? 11.030 -7.554 -3.495 1.00 92.19 97 SER A O 1
ATOM 796 N N . THR A 1 98 ? 11.724 -5.901 -2.138 1.00 93.62 98 THR A N 1
ATOM 797 C CA . THR A 1 98 ? 13.022 -5.638 -2.786 1.00 93.62 98 THR A CA 1
ATOM 798 C C . THR A 1 98 ? 14.172 -5.731 -1.776 1.00 93.62 98 THR A C 1
ATOM 800 O O . THR A 1 98 ? 15.212 -5.092 -1.947 1.00 93.62 98 THR A O 1
ATOM 803 N N . THR A 1 99 ? 13.961 -6.413 -0.646 1.00 91.75 99 THR A N 1
ATOM 804 C CA . THR A 1 99 ? 14.935 -6.473 0.457 1.00 91.75 99 THR A CA 1
ATOM 805 C C . THR A 1 99 ? 16.192 -7.248 0.089 1.00 91.75 99 THR A C 1
ATOM 807 O O . THR A 1 99 ? 17.254 -6.926 0.614 1.00 91.75 99 THR A O 1
ATOM 810 N N . HIS A 1 100 ? 16.080 -8.214 -0.825 1.00 93.00 100 HIS A N 1
ATOM 811 C CA . HIS A 1 100 ? 17.199 -9.001 -1.349 1.00 93.00 100 HIS A CA 1
ATOM 812 C C . HIS A 1 100 ? 18.124 -8.197 -2.267 1.00 93.00 100 HIS A C 1
ATOM 814 O O . HIS A 1 100 ? 19.294 -8.532 -2.389 1.00 93.00 100 HIS A O 1
ATOM 820 N N . MET A 1 101 ? 17.617 -7.130 -2.889 1.00 95.44 101 MET A N 1
ATOM 821 C CA . MET A 1 101 ? 18.382 -6.323 -3.839 1.00 95.44 101 MET A CA 1
ATOM 822 C C . MET A 1 101 ? 19.391 -5.412 -3.132 1.00 95.44 101 MET A C 1
ATOM 824 O O . MET A 1 101 ? 19.058 -4.774 -2.123 1.00 95.44 101 MET A O 1
ATOM 828 N N . ASN A 1 102 ? 20.578 -5.256 -3.716 1.00 95.69 102 ASN A N 1
ATOM 829 C CA . ASN A 1 102 ? 21.563 -4.244 -3.329 1.00 95.69 102 ASN A CA 1
ATOM 830 C C . ASN A 1 102 ? 21.178 -2.832 -3.832 1.00 95.69 102 ASN A C 1
ATOM 832 O O . ASN A 1 102 ? 20.166 -2.638 -4.510 1.00 95.69 102 ASN A O 1
ATOM 836 N N . SER A 1 103 ? 21.957 -1.806 -3.472 1.00 94.81 103 SER A N 1
ATOM 837 C CA . SER A 1 103 ? 21.664 -0.407 -3.830 1.00 94.81 103 SER A CA 1
ATOM 838 C C . SER A 1 103 ? 21.581 -0.182 -5.344 1.00 94.81 103 SER A C 1
ATOM 840 O O . SER A 1 103 ? 20.640 0.460 -5.811 1.00 94.81 103 SER A O 1
ATOM 842 N N . THR A 1 104 ? 22.514 -0.745 -6.110 1.00 96.19 104 THR A N 1
ATOM 843 C CA . THR A 1 104 ? 22.570 -0.627 -7.573 1.00 96.19 104 THR A CA 1
ATOM 844 C C . THR A 1 104 ? 21.377 -1.309 -8.239 1.00 96.19 104 THR A C 1
ATOM 846 O O . THR A 1 104 ? 20.736 -0.730 -9.116 1.00 96.19 104 THR A O 1
ATOM 849 N N . GLU A 1 105 ? 21.039 -2.520 -7.802 1.00 95.94 105 GLU A N 1
ATOM 850 C CA . GLU A 1 105 ? 19.881 -3.272 -8.296 1.00 95.94 105 GLU A CA 1
ATOM 851 C C . GLU A 1 105 ? 18.575 -2.537 -8.013 1.00 95.94 105 GLU A C 1
ATOM 853 O O . GLU A 1 105 ? 17.744 -2.404 -8.909 1.00 95.94 105 GLU A O 1
ATOM 858 N N . ARG A 1 106 ? 18.418 -1.970 -6.810 1.00 94.44 106 ARG A N 1
ATOM 859 C CA . ARG A 1 106 ? 17.225 -1.185 -6.457 1.00 94.44 106 ARG A CA 1
ATOM 860 C C . ARG A 1 106 ? 17.046 0.031 -7.355 1.00 94.44 106 ARG A C 1
ATOM 862 O O . ARG A 1 106 ? 15.913 0.350 -7.700 1.00 94.44 106 ARG A O 1
ATOM 869 N N . VAL A 1 107 ? 18.128 0.715 -7.731 1.00 93.44 107 VAL A N 1
ATOM 870 C CA . VAL A 1 107 ? 18.046 1.861 -8.651 1.00 93.44 107 VAL A CA 1
ATOM 871 C C . VAL A 1 107 ? 17.568 1.405 -10.030 1.00 93.44 107 VAL A C 1
ATOM 873 O O . VAL A 1 107 ? 16.617 1.977 -10.560 1.00 93.44 107 VAL A O 1
ATOM 876 N N . LYS A 1 108 ? 18.168 0.341 -10.583 1.00 95.50 108 LYS A N 1
ATOM 877 C CA . LYS A 1 108 ? 17.753 -0.230 -11.876 1.00 95.50 108 LYS A CA 1
ATOM 878 C C . LYS A 1 108 ? 16.293 -0.685 -11.851 1.00 95.50 108 LYS A C 1
ATOM 880 O O . LYS A 1 108 ? 15.539 -0.376 -12.768 1.00 95.50 108 LYS A O 1
ATOM 885 N N . PHE A 1 109 ? 15.891 -1.352 -10.775 1.00 95.50 109 PHE A N 1
ATOM 886 C CA . PHE A 1 109 ? 14.523 -1.802 -10.563 1.00 95.50 109 PHE A CA 1
ATOM 887 C C . PHE A 1 109 ? 13.533 -0.631 -10.517 1.00 95.50 109 PHE A C 1
ATOM 889 O O . PHE A 1 109 ? 12.510 -0.667 -11.191 1.00 95.50 109 PHE A O 1
ATOM 896 N N . VAL A 1 110 ? 13.843 0.437 -9.773 1.00 92.94 110 VAL A N 1
ATOM 897 C CA . VAL A 1 110 ? 12.987 1.634 -9.702 1.00 92.94 110 VAL A CA 1
ATOM 898 C C . VAL A 1 110 ? 12.781 2.247 -11.085 1.00 92.94 110 VAL A C 1
ATOM 900 O O . VAL A 1 110 ? 11.648 2.583 -11.417 1.00 92.94 110 VAL A O 1
ATOM 903 N N . TYR A 1 111 ? 13.828 2.341 -11.906 1.00 93.88 111 TYR A N 1
ATOM 904 C CA . TYR A 1 111 ? 13.692 2.837 -13.279 1.00 93.88 111 TYR A CA 1
ATOM 905 C C . TYR A 1 111 ? 12.884 1.897 -14.171 1.00 93.88 111 TYR A C 1
ATOM 907 O O . TYR A 1 111 ? 12.097 2.370 -14.979 1.00 93.88 111 TYR A O 1
ATOM 915 N N . ALA A 1 112 ? 13.017 0.581 -14.006 1.00 94.44 112 ALA A N 1
ATOM 916 C CA . ALA A 1 112 ? 12.200 -0.372 -14.753 1.00 94.44 112 ALA A CA 1
ATOM 917 C C . ALA A 1 112 ? 10.710 -0.282 -14.370 1.00 94.44 112 ALA A C 1
ATOM 919 O O . ALA A 1 112 ? 9.839 -0.391 -15.228 1.00 94.44 112 ALA A O 1
ATOM 920 N N . VAL A 1 113 ? 10.406 -0.060 -13.088 1.00 93.50 113 VAL A N 1
ATOM 921 C CA . VAL A 1 113 ? 9.026 0.034 -12.588 1.00 93.50 113 VAL A CA 1
ATOM 922 C C . VAL A 1 113 ? 8.372 1.364 -12.949 1.00 93.50 113 VAL A C 1
ATOM 924 O O . VAL A 1 113 ? 7.245 1.365 -13.436 1.00 93.50 113 VAL A O 1
ATOM 927 N N . HIS A 1 114 ? 9.057 2.479 -12.690 1.00 90.19 114 HIS A N 1
ATOM 928 C CA . HIS A 1 114 ? 8.480 3.827 -12.746 1.00 90.19 114 HIS A CA 1
ATOM 929 C C . HIS A 1 114 ? 8.916 4.639 -13.966 1.00 90.19 114 HIS A C 1
ATOM 931 O O . HIS A 1 114 ? 8.396 5.727 -14.190 1.00 90.19 114 HIS A O 1
ATOM 937 N N . GLY A 1 115 ? 9.876 4.137 -14.739 1.00 89.81 115 GLY A N 1
ATOM 938 C CA . GLY A 1 115 ? 10.493 4.898 -15.812 1.00 89.81 115 GLY A CA 1
ATOM 939 C C . GLY A 1 115 ? 11.558 5.869 -15.301 1.00 89.81 115 GLY A C 1
ATOM 940 O O . GLY A 1 115 ? 11.876 5.943 -14.107 1.00 89.81 115 GLY A O 1
ATOM 941 N N . ARG A 1 116 ? 12.154 6.613 -16.234 1.00 86.06 116 ARG A N 1
ATOM 942 C CA . ARG A 1 116 ? 13.131 7.672 -15.946 1.00 86.06 116 ARG A CA 1
ATOM 943 C C . ARG A 1 116 ? 13.096 8.721 -17.050 1.00 86.06 116 ARG A C 1
ATOM 945 O O . ARG A 1 116 ? 13.285 8.395 -18.219 1.00 86.06 116 ARG A O 1
ATOM 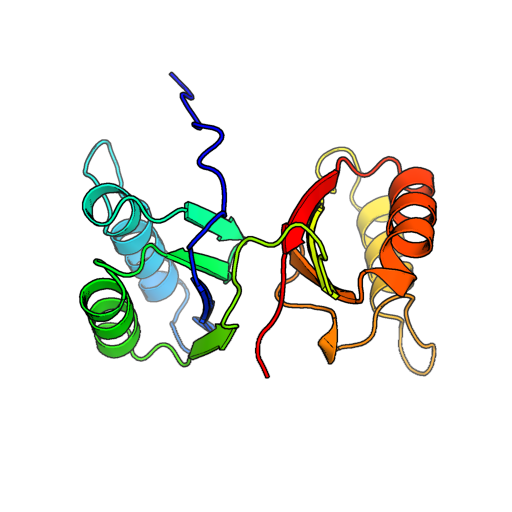952 N N . GLY A 1 117 ? 12.939 9.990 -16.674 1.00 84.38 117 GLY A N 1
ATOM 953 C CA . GLY A 1 117 ? 12.854 11.080 -17.648 1.00 84.38 117 GLY A CA 1
ATOM 954 C C . GLY A 1 117 ? 11.633 10.899 -18.550 1.00 84.38 117 GLY A C 1
ATOM 955 O O . GLY A 1 117 ? 10.520 10.827 -18.046 1.00 84.38 117 GLY A O 1
ATOM 956 N N . SER A 1 118 ? 11.851 10.800 -19.862 1.00 79.31 118 SER A N 1
ATOM 957 C CA . SER A 1 118 ? 10.800 10.563 -20.861 1.00 79.31 118 SER A CA 1
ATOM 958 C C . SER A 1 118 ? 10.453 9.085 -21.082 1.00 79.31 118 SER A C 1
ATOM 960 O O . SER A 1 118 ? 9.521 8.791 -21.822 1.00 79.31 118 SER A O 1
ATOM 962 N N . SER A 1 119 ? 11.201 8.146 -20.491 1.00 85.62 119 SER A N 1
ATOM 963 C CA . SER A 1 119 ? 10.932 6.711 -20.651 1.00 85.62 119 SER A CA 1
ATOM 964 C C . SER A 1 119 ? 9.823 6.261 -19.708 1.00 85.62 119 SER A C 1
ATOM 966 O O . SER A 1 119 ? 9.958 6.439 -18.496 1.00 85.62 119 SER A O 1
ATOM 968 N N . GLU A 1 120 ? 8.771 5.643 -20.253 1.00 87.44 120 GLU A N 1
ATOM 969 C CA . GLU A 1 120 ? 7.703 5.031 -19.459 1.00 87.44 120 GLU A CA 1
ATOM 970 C C . GLU A 1 120 ? 8.214 3.821 -18.665 1.00 87.44 120 GLU A C 1
ATOM 972 O O . GLU A 1 120 ? 9.068 3.056 -19.121 1.00 87.44 120 GLU A O 1
ATOM 977 N N . GLY A 1 121 ? 7.684 3.663 -17.454 1.00 91.75 121 GLY A N 1
ATOM 978 C CA . GLY A 1 121 ? 7.902 2.481 -16.632 1.00 91.75 121 GLY A CA 1
ATOM 979 C C . GLY A 1 121 ? 6.946 1.346 -16.972 1.00 91.75 121 GLY A C 1
ATOM 980 O O . GLY A 1 121 ? 5.942 1.523 -17.659 1.00 91.75 121 GLY A O 1
ATOM 981 N N . PHE A 1 122 ? 7.232 0.170 -16.423 1.00 94.75 122 PHE A N 1
ATOM 982 C CA . PHE A 1 122 ? 6.348 -0.988 -16.518 1.00 94.75 122 PHE A CA 1
ATOM 983 C C . PHE A 1 122 ? 4.959 -0.736 -15.899 1.00 94.75 122 PHE A C 1
ATOM 985 O O . PHE A 1 122 ? 3.949 -1.241 -16.396 1.00 94.75 122 PHE A O 1
ATOM 992 N N . LEU A 1 123 ? 4.899 0.033 -14.806 1.00 93.75 123 LEU A N 1
ATOM 993 C CA . LEU A 1 123 ? 3.653 0.348 -14.111 1.00 93.75 123 LEU A CA 1
ATOM 994 C C . LEU A 1 123 ? 3.145 1.742 -14.455 1.00 93.75 123 LEU A C 1
ATOM 996 O O . LEU A 1 123 ? 3.912 2.694 -14.569 1.00 93.75 123 LEU A O 1
ATOM 1000 N N . ARG A 1 124 ? 1.820 1.870 -14.518 1.00 90.81 124 ARG A N 1
ATOM 1001 C CA . ARG A 1 124 ? 1.134 3.160 -14.643 1.00 90.81 124 ARG A CA 1
ATOM 1002 C C . ARG A 1 124 ? 0.815 3.725 -13.261 1.00 90.81 124 ARG A C 1
ATOM 1004 O O . ARG A 1 124 ? 0.502 2.966 -12.348 1.00 90.81 124 ARG A O 1
ATOM 1011 N N . ASP A 1 125 ? 0.756 5.048 -13.127 1.00 85.38 125 ASP A N 1
ATOM 1012 C CA . ASP A 1 125 ? 0.488 5.716 -11.839 1.00 85.38 125 ASP A CA 1
ATOM 1013 C C . ASP A 1 125 ? -0.774 5.205 -11.133 1.00 85.38 125 ASP A C 1
ATOM 1015 O O . ASP A 1 125 ? -0.767 4.948 -9.932 1.00 85.38 125 ASP A O 1
ATOM 1019 N N . LYS A 1 126 ? -1.851 4.962 -11.890 1.00 88.75 126 LYS A N 1
ATOM 1020 C CA . LYS A 1 126 ? -3.120 4.442 -11.351 1.00 88.75 126 LYS A CA 1
ATOM 1021 C C . LYS A 1 126 ? -3.038 3.021 -10.777 1.00 88.75 126 LYS A C 1
ATOM 1023 O O . LYS A 1 126 ? -3.949 2.605 -10.067 1.00 88.75 126 LYS A O 1
ATOM 1028 N N . GLU A 1 127 ? -1.994 2.272 -11.123 1.00 92.69 127 GLU A N 1
ATOM 1029 C CA . GLU A 1 127 ? -1.754 0.899 -10.665 1.00 92.69 127 GLU A CA 1
ATOM 1030 C C . GLU A 1 127 ? -0.948 0.868 -9.358 1.00 92.69 127 GLU A C 1
ATOM 1032 O O . GLU A 1 127 ? -0.871 -0.170 -8.699 1.00 92.69 127 GLU A O 1
ATOM 1037 N N . ILE A 1 128 ? -0.357 1.998 -8.960 1.00 93.50 128 ILE A N 1
ATOM 1038 C CA . ILE A 1 128 ? 0.528 2.115 -7.803 1.00 93.50 128 ILE A CA 1
ATOM 1039 C C . ILE A 1 128 ? -0.259 2.714 -6.633 1.00 93.50 128 ILE A C 1
ATOM 1041 O O . ILE A 1 128 ? -0.626 3.886 -6.641 1.00 93.50 128 ILE A O 1
ATOM 1045 N N . LEU A 1 129 ? -0.479 1.926 -5.577 1.00 92.75 129 LEU A N 1
ATOM 1046 C CA . LEU A 1 129 ? -1.038 2.441 -4.319 1.00 92.75 129 LEU A CA 1
ATOM 1047 C C . LEU A 1 129 ? 0.052 3.030 -3.418 1.00 92.75 129 LEU A C 1
ATOM 1049 O O . LEU A 1 129 ? -0.167 3.995 -2.688 1.00 92.75 129 LEU A O 1
ATOM 1053 N N . ALA A 1 130 ? 1.228 2.403 -3.431 1.00 92.38 130 ALA A N 1
ATOM 1054 C CA . ALA A 1 130 ? 2.418 2.843 -2.720 1.00 92.38 130 ALA A CA 1
ATOM 1055 C C . ALA A 1 130 ? 3.670 2.232 -3.350 1.00 92.38 130 ALA A C 1
ATOM 1057 O O . ALA A 1 130 ? 3.589 1.303 -4.147 1.00 92.38 130 ALA A O 1
ATOM 1058 N N . LYS A 1 131 ? 4.848 2.668 -2.889 1.00 89.44 131 LYS A N 1
ATOM 1059 C CA . LYS A 1 131 ? 6.157 2.186 -3.366 1.00 89.44 131 LYS A CA 1
ATOM 1060 C C . LYS A 1 131 ? 6.316 0.656 -3.421 1.00 89.44 131 LYS A C 1
ATOM 1062 O O . LYS A 1 131 ? 7.169 0.180 -4.151 1.00 89.44 131 LYS A O 1
ATOM 1067 N N . THR A 1 132 ? 5.574 -0.105 -2.619 1.00 92.69 132 THR A N 1
ATOM 1068 C CA . THR A 1 132 ? 5.637 -1.578 -2.588 1.00 92.69 132 THR A CA 1
ATOM 1069 C C . THR A 1 132 ? 4.255 -2.225 -2.669 1.00 92.69 132 THR A C 1
ATOM 1071 O O . THR A 1 132 ? 4.109 -3.381 -2.279 1.00 92.69 132 THR A O 1
ATOM 1074 N N . ALA A 1 133 ? 3.226 -1.473 -3.070 1.00 94.62 133 ALA A N 1
ATOM 1075 C CA . ALA A 1 133 ? 1.845 -1.940 -3.103 1.00 94.62 133 ALA A CA 1
ATOM 1076 C C . ALA A 1 133 ? 1.154 -1.500 -4.388 1.00 94.62 133 ALA A C 1
ATOM 1078 O O . ALA A 1 133 ? 1.135 -0.311 -4.710 1.00 94.62 133 ALA A O 1
ATOM 1079 N N . LEU A 1 134 ? 0.557 -2.460 -5.082 1.00 95.75 134 LEU A N 1
ATOM 1080 C CA . LEU A 1 134 ? -0.090 -2.276 -6.370 1.00 95.75 134 LEU A CA 1
ATOM 1081 C C . LEU A 1 134 ? -1.559 -2.668 -6.292 1.00 95.75 134 LEU A C 1
ATOM 1083 O O . LEU A 1 134 ? -1.938 -3.541 -5.509 1.00 95.75 134 LEU A O 1
ATOM 1087 N N . PHE A 1 135 ? -2.353 -2.057 -7.159 1.00 95.06 135 PHE A N 1
ATOM 1088 C CA . PHE A 1 135 ? -3.735 -2.422 -7.415 1.00 95.06 135 PHE A CA 1
ATOM 1089 C C . PHE A 1 135 ? -3.947 -2.498 -8.920 1.00 95.06 135 PHE A C 1
ATOM 1091 O O . PHE A 1 135 ? -4.034 -1.481 -9.604 1.00 95.06 135 PHE A O 1
ATOM 1098 N N . VAL A 1 136 ? -3.969 -3.719 -9.440 1.00 94.88 136 VAL A N 1
ATOM 1099 C CA . VAL A 1 136 ? -3.935 -3.979 -10.884 1.00 94.88 136 VAL A CA 1
ATOM 1100 C C . VAL A 1 136 ? -5.176 -4.733 -11.320 1.00 94.88 136 VAL A C 1
ATOM 1102 O O . VAL A 1 136 ? -5.730 -5.512 -10.550 1.00 94.88 136 VAL A O 1
ATOM 1105 N N . SER A 1 137 ? -5.601 -4.545 -12.569 1.00 94.75 137 SER A N 1
ATOM 1106 C CA . SER A 1 137 ? -6.628 -5.408 -13.158 1.00 94.75 137 SER A CA 1
ATOM 1107 C C . SER A 1 137 ? -6.143 -6.856 -13.179 1.00 94.75 137 SER A C 1
ATOM 1109 O O . SER A 1 137 ? -4.982 -7.118 -13.507 1.00 94.75 137 SER A O 1
ATOM 1111 N N . ILE A 1 138 ? -7.045 -7.803 -12.910 1.00 94.94 138 ILE A N 1
ATOM 1112 C CA . ILE A 1 138 ? -6.733 -9.238 -12.919 1.00 94.94 138 ILE A CA 1
ATOM 1113 C C . ILE A 1 138 ? -6.144 -9.694 -14.264 1.00 94.94 138 ILE A C 1
ATOM 1115 O O . ILE A 1 138 ? -5.289 -10.574 -14.307 1.00 94.94 138 ILE A O 1
ATOM 1119 N N . LYS A 1 139 ? -6.508 -9.017 -15.363 1.00 95.31 139 LYS A N 1
ATOM 1120 C CA . LYS A 1 139 ? -5.990 -9.279 -16.715 1.00 95.31 139 LYS A CA 1
ATOM 1121 C C . LYS A 1 139 ? -4.475 -9.066 -16.832 1.00 95.31 139 LYS A C 1
ATOM 1123 O O . LYS A 1 139 ? -3.837 -9.742 -17.630 1.00 95.31 139 LYS A O 1
ATOM 1128 N N . LYS A 1 140 ? -3.890 -8.162 -16.034 1.00 95.56 140 LYS A N 1
ATOM 1129 C CA . LYS A 1 140 ? -2.438 -7.899 -16.022 1.00 95.56 140 LYS A CA 1
ATOM 1130 C C . LYS A 1 140 ? -1.676 -8.793 -15.041 1.00 95.56 140 LYS A C 1
ATOM 1132 O O . LYS A 1 140 ? -0.453 -8.738 -14.997 1.00 95.56 140 LYS A O 1
ATOM 1137 N N . LEU A 1 141 ? -2.351 -9.628 -14.244 1.00 95.50 141 LEU A N 1
ATOM 1138 C CA . LEU A 1 141 ? -1.709 -10.362 -13.149 1.00 95.50 141 LEU A CA 1
ATOM 1139 C C . LEU A 1 141 ? -0.576 -11.286 -13.625 1.00 95.50 141 LEU A C 1
ATOM 1141 O O . LEU A 1 141 ? 0.467 -11.358 -12.977 1.00 95.50 141 LEU A O 1
ATOM 1145 N N . ALA A 1 142 ? -0.754 -11.968 -14.758 1.00 96.62 142 ALA A N 1
ATOM 1146 C CA . ALA A 1 142 ? 0.281 -12.830 -15.333 1.00 96.62 142 ALA A CA 1
ATOM 1147 C C . ALA A 1 142 ? 1.532 -12.032 -15.741 1.00 96.62 142 ALA A C 1
ATOM 1149 O O . ALA A 1 142 ? 2.658 -12.448 -15.465 1.00 96.62 142 ALA A O 1
ATOM 1150 N N . GLU A 1 143 ? 1.329 -10.856 -16.335 1.00 97.00 143 GLU A N 1
ATOM 1151 C CA . GLU A 1 143 ? 2.395 -9.932 -16.721 1.00 97.00 143 GLU A CA 1
ATOM 1152 C C . GLU A 1 143 ? 3.151 -9.413 -15.489 1.00 97.00 143 GLU A C 1
ATOM 1154 O O . GLU A 1 143 ? 4.380 -9.464 -15.456 1.00 97.00 143 GLU A O 1
ATOM 1159 N N . ILE A 1 144 ? 2.425 -9.011 -14.434 1.00 96.88 144 ILE A N 1
ATOM 1160 C CA . ILE A 1 144 ? 3.017 -8.608 -13.151 1.00 96.88 144 ILE A CA 1
ATOM 1161 C C . ILE A 1 144 ? 3.865 -9.744 -12.567 1.00 96.88 144 ILE A C 1
ATOM 1163 O O . ILE A 1 144 ? 5.027 -9.529 -12.227 1.00 96.88 144 ILE A O 1
ATOM 1167 N N . LYS A 1 145 ? 3.317 -10.964 -12.475 1.00 97.19 145 LYS A N 1
ATOM 1168 C CA . LYS A 1 145 ? 4.045 -12.127 -11.941 1.00 97.19 145 LYS A CA 1
ATOM 1169 C C . LYS A 1 145 ? 5.339 -12.378 -12.716 1.00 97.19 145 LYS A C 1
ATOM 1171 O O . LYS A 1 145 ? 6.379 -12.584 -12.098 1.00 97.19 145 LYS A O 1
ATOM 1176 N N . LYS A 1 146 ? 5.296 -12.305 -14.050 1.00 97.56 146 LYS A N 1
ATOM 1177 C CA . LYS A 1 146 ? 6.474 -12.492 -14.907 1.00 97.56 146 LYS A CA 1
ATOM 1178 C C . LYS A 1 146 ? 7.525 -11.405 -14.681 1.00 97.56 146 LYS A C 1
ATOM 1180 O O . LYS A 1 146 ? 8.690 -11.731 -14.462 1.00 97.56 146 LYS A O 1
ATOM 1185 N N . PHE A 1 147 ? 7.124 -10.132 -14.711 1.00 97.44 147 PHE A N 1
ATOM 1186 C CA . PHE A 1 147 ? 8.044 -9.011 -14.526 1.00 97.44 147 PHE A CA 1
ATOM 1187 C C . PHE A 1 147 ? 8.719 -9.085 -13.156 1.00 97.44 147 PHE A C 1
ATOM 1189 O O . PHE A 1 147 ? 9.938 -9.194 -13.077 1.00 97.44 147 PHE A O 1
ATOM 1196 N N . PHE A 1 148 ? 7.945 -9.113 -12.071 1.00 96.81 148 PHE A N 1
ATOM 1197 C CA . PHE A 1 148 ? 8.499 -9.136 -10.716 1.00 96.81 148 PHE A CA 1
ATOM 1198 C C . PHE A 1 148 ? 9.262 -10.435 -10.417 1.00 96.81 148 PHE A C 1
ATOM 1200 O O . PHE A 1 148 ? 10.264 -10.395 -9.704 1.00 96.81 148 PHE A O 1
ATOM 1207 N N . GLY A 1 149 ? 8.851 -11.555 -11.019 1.00 95.75 149 GLY A N 1
ATOM 1208 C CA . GLY A 1 149 ? 9.580 -12.821 -10.974 1.00 95.75 149 GLY A CA 1
ATOM 1209 C C . GLY A 1 149 ? 10.975 -12.729 -11.595 1.00 95.75 149 GLY A C 1
ATOM 1210 O O . GLY A 1 149 ? 11.926 -13.208 -10.991 1.00 95.75 149 GLY A O 1
ATOM 1211 N N . SER A 1 150 ? 11.140 -12.036 -12.730 1.00 96.50 150 SER A N 1
ATOM 1212 C CA . SER A 1 150 ? 12.471 -11.816 -13.334 1.00 96.50 150 SER A CA 1
ATOM 1213 C C . SER A 1 150 ? 13.415 -10.964 -12.476 1.00 96.50 150 SER A C 1
ATOM 1215 O O . SER A 1 150 ? 14.628 -11.013 -12.656 1.00 96.50 150 SER A O 1
ATOM 1217 N N . TRP A 1 151 ? 12.866 -10.218 -11.513 1.00 96.31 151 TRP A N 1
ATOM 1218 C CA . TRP A 1 151 ? 13.615 -9.446 -10.519 1.00 96.31 151 TRP A CA 1
ATOM 1219 C C . TRP A 1 151 ? 13.778 -10.191 -9.182 1.00 96.31 151 TRP A C 1
ATOM 1221 O O . TRP A 1 151 ? 14.256 -9.610 -8.202 1.00 96.31 151 TRP A O 1
ATOM 1231 N N . ASN A 1 152 ? 13.381 -11.467 -9.121 1.00 94.56 152 ASN A N 1
ATOM 1232 C CA . ASN A 1 152 ? 13.368 -12.300 -7.915 1.00 94.56 152 ASN A CA 1
ATOM 1233 C C . ASN A 1 152 ? 12.585 -11.672 -6.747 1.00 94.56 152 ASN A C 1
ATOM 1235 O O . ASN A 1 152 ? 12.916 -11.877 -5.582 1.00 94.56 152 ASN A O 1
ATOM 1239 N N . CYS A 1 153 ? 11.561 -10.867 -7.040 1.00 94.56 153 CYS A N 1
ATOM 1240 C CA . CYS A 1 153 ? 10.728 -10.263 -6.007 1.00 94.56 153 CYS A CA 1
ATOM 1241 C C . CYS A 1 153 ? 9.752 -11.293 -5.433 1.00 94.56 153 CYS A C 1
ATOM 1243 O O . CYS A 1 153 ? 8.955 -11.882 -6.163 1.00 94.56 153 CYS A O 1
ATOM 1245 N N . GLU A 1 154 ? 9.730 -11.426 -4.109 1.00 92.56 154 GLU A N 1
ATOM 1246 C CA . GLU A 1 154 ? 8.646 -12.123 -3.418 1.00 92.56 154 GLU A CA 1
ATOM 1247 C C . GLU A 1 154 ? 7.346 -11.323 -3.544 1.00 92.56 154 GLU A C 1
ATOM 1249 O O . GLU A 1 154 ? 7.321 -10.120 -3.253 1.00 92.56 154 GLU A O 1
ATOM 1254 N N . LEU A 1 155 ? 6.268 -11.996 -3.953 1.00 92.94 155 LEU A N 1
ATOM 1255 C CA . LEU A 1 155 ? 4.946 -11.404 -4.129 1.00 92.94 155 LEU A CA 1
ATOM 1256 C C . LEU A 1 155 ? 3.951 -11.976 -3.121 1.00 92.94 155 LEU A C 1
ATOM 1258 O O . LEU A 1 155 ? 3.789 -13.187 -3.006 1.00 92.94 155 LEU A O 1
ATOM 1262 N N . LEU A 1 156 ? 3.219 -11.085 -2.459 1.00 92.12 156 LEU A N 1
ATOM 1263 C CA . LEU A 1 156 ? 1.971 -11.400 -1.774 1.00 92.12 156 LEU A CA 1
ATOM 1264 C C . LEU A 1 156 ? 0.832 -10.857 -2.632 1.00 92.12 156 LEU A C 1
ATOM 1266 O O . LEU A 1 156 ? 0.798 -9.659 -2.917 1.00 92.12 156 LEU A O 1
ATOM 1270 N N . ILE A 1 157 ? -0.064 -11.739 -3.068 1.00 91.56 157 ILE A N 1
ATOM 1271 C CA . ILE A 1 157 ? -1.122 -11.436 -4.036 1.00 91.56 157 ILE A CA 1
ATOM 1272 C C . ILE A 1 157 ? -2.458 -11.817 -3.423 1.00 91.56 157 ILE A C 1
ATOM 1274 O O . ILE A 1 157 ? -2.632 -12.943 -2.969 1.00 91.56 157 ILE A O 1
ATOM 1278 N N . GLU A 1 158 ? -3.395 -10.880 -3.460 1.00 89.50 158 GLU A N 1
ATOM 1279 C CA . GLU A 1 158 ? -4.761 -11.073 -2.994 1.00 89.50 158 GLU A CA 1
ATOM 1280 C C . GLU A 1 158 ? -5.711 -10.636 -4.108 1.00 89.50 158 GLU A C 1
ATOM 1282 O O . GLU A 1 158 ? -5.732 -9.473 -4.519 1.00 89.50 158 GLU A O 1
ATOM 1287 N N . GLU A 1 159 ? -6.456 -11.597 -4.645 1.00 90.25 159 GLU A N 1
ATOM 1288 C CA . GLU A 1 159 ? -7.410 -11.388 -5.730 1.00 90.25 159 GLU A CA 1
ATOM 1289 C C . GLU A 1 159 ? -8.751 -10.918 -5.158 1.00 90.25 159 GLU A C 1
ATOM 1291 O O . GLU A 1 159 ? -9.292 -11.510 -4.222 1.00 90.25 159 GLU A O 1
ATOM 1296 N N . VAL A 1 160 ? -9.271 -9.815 -5.693 1.00 88.50 160 VAL A N 1
ATOM 1297 C CA . VAL A 1 160 ? -10.410 -9.091 -5.121 1.00 88.50 160 VAL A CA 1
ATOM 1298 C C . VAL A 1 160 ? -11.356 -8.600 -6.212 1.00 88.50 160 VAL A C 1
ATOM 1300 O O . VAL A 1 160 ? -10.963 -8.344 -7.352 1.00 88.50 160 VAL A O 1
ATOM 1303 N N . GLU A 1 161 ? -12.625 -8.429 -5.862 1.00 88.88 161 GLU A N 1
ATOM 1304 C CA . GLU A 1 161 ? -13.575 -7.693 -6.688 1.00 88.88 161 GLU A CA 1
ATOM 1305 C C . GLU A 1 161 ? -13.556 -6.227 -6.268 1.00 88.88 161 GLU A C 1
ATOM 1307 O O . GLU A 1 161 ? -13.875 -5.889 -5.130 1.00 88.88 161 GLU A O 1
ATOM 1312 N N . ALA A 1 162 ? -13.142 -5.353 -7.177 1.00 83.69 162 ALA A N 1
ATOM 1313 C CA . ALA A 1 162 ? -13.259 -3.915 -6.992 1.00 83.69 162 ALA A CA 1
ATOM 1314 C C . ALA A 1 162 ? -14.670 -3.463 -7.371 1.00 83.69 162 ALA A C 1
ATOM 1316 O O . ALA A 1 162 ? -15.142 -3.798 -8.457 1.00 83.69 162 ALA A O 1
ATOM 1317 N N . SER A 1 163 ? -15.304 -2.682 -6.504 1.00 76.88 163 SER A N 1
ATOM 1318 C CA . SER A 1 163 ? -16.492 -1.901 -6.857 1.00 76.88 163 SER A CA 1
ATOM 1319 C C . SER A 1 163 ? -16.047 -0.485 -7.216 1.00 76.88 163 SER A C 1
ATOM 1321 O O . SER A 1 163 ? -15.311 0.115 -6.425 1.00 76.88 163 SER A O 1
ATOM 1323 N N . GLU A 1 164 ? -16.453 0.002 -8.391 1.00 55.00 164 GLU A N 1
ATOM 1324 C CA . GLU A 1 164 ? -16.244 1.394 -8.829 1.00 55.00 164 GLU A CA 1
ATOM 1325 C C . GLU A 1 164 ? -16.962 2.400 -7.917 1.00 55.00 164 GLU A C 1
ATOM 1327 O O . GLU A 1 164 ? -18.050 2.066 -7.386 1.00 55.00 164 GLU A O 1
#

Radius of gyration: 16.6 Å; chains: 1; bounding box: 39×33×45 Å